Protein AF-A0A699IEZ9-F1 (afdb_monomer)

Foldseek 3Di:
DWDADPVVRDTDCPDDQPPAPQSPVQQAAPQWDDDSVDPDIDGDPQWDQPDVVCVVVSRNRNHTDGPDDDDPVDDWFFDWDWPGDDDDCPVPDDDPPDDPPDCDPDDIGTDGDTHD

Radius of gyration: 18.69 Å; Cα contacts (8 Å, |Δi|>4): 142; chains: 1; bounding box: 44×31×54 Å

pLDDT: mean 71.96, std 17.68, range [30.02, 96.56]

Organism: Tanacetum cinerariifolium (NCBI:txid118510)

Structure (mmCIF, N/CA/C/O backbone):
data_AF-A0A699IEZ9-F1
#
_entry.id   AF-A0A699IEZ9-F1
#
loop_
_atom_site.group_PDB
_atom_site.id
_atom_site.type_symbol
_atom_site.label_atom_id
_atom_site.label_alt_id
_atom_site.label_comp_id
_atom_site.label_asym_id
_atom_site.label_entity_id
_atom_site.label_seq_id
_atom_site.pdbx_PDB_ins_code
_atom_site.Cartn_x
_atom_site.Cartn_y
_atom_site.Cartn_z
_atom_site.occupancy
_atom_site.B_iso_or_equiv
_atom_site.auth_seq_id
_atom_site.auth_comp_id
_atom_site.auth_asym_id
_atom_site.auth_atom_id
_atom_site.pdbx_PDB_model_num
ATOM 1 N N . MET A 1 1 ? -12.261 -7.111 18.778 1.00 83.50 1 MET A N 1
ATOM 2 C CA . MET A 1 1 ? -11.940 -7.417 20.181 1.00 83.50 1 MET A CA 1
ATOM 3 C C . MET A 1 1 ? -12.868 -6.619 21.066 1.00 83.50 1 MET A C 1
ATOM 5 O O . MET A 1 1 ? -12.794 -5.394 21.094 1.00 83.50 1 MET A O 1
ATOM 9 N N . LEU A 1 2 ? -13.768 -7.333 21.727 1.00 90.75 2 LEU A N 1
ATOM 10 C CA . LEU A 1 2 ? -14.630 -6.766 22.750 1.00 90.75 2 LEU A CA 1
ATOM 11 C C . LEU A 1 2 ? -13.947 -6.976 24.100 1.00 90.75 2 LEU A C 1
ATOM 13 O O . LEU A 1 2 ? -13.348 -8.028 24.325 1.00 90.75 2 LEU A O 1
ATOM 17 N N . HIS A 1 3 ? -14.005 -5.969 24.960 1.00 93.50 3 HIS A N 1
ATOM 18 C CA . HIS A 1 3 ? -13.482 -6.030 26.316 1.00 93.50 3 HIS A CA 1
ATOM 19 C C . HIS A 1 3 ? -14.633 -5.806 27.291 1.00 93.50 3 HIS A C 1
ATOM 21 O O . HIS A 1 3 ? -15.388 -4.846 27.149 1.00 93.50 3 HIS A O 1
ATOM 27 N N . TRP A 1 4 ? -14.772 -6.695 28.267 1.00 94.50 4 TRP A N 1
ATOM 28 C CA . TRP A 1 4 ? -15.798 -6.595 29.298 1.00 94.50 4 TRP A CA 1
ATOM 29 C C . TRP A 1 4 ? -15.353 -5.635 30.398 1.00 94.50 4 TRP A C 1
ATOM 31 O O . TRP A 1 4 ? -14.235 -5.749 30.903 1.00 94.50 4 TRP A O 1
ATOM 41 N N . ILE A 1 5 ? -16.200 -4.676 30.766 1.00 95.75 5 ILE A N 1
ATOM 42 C CA . ILE A 1 5 ? -15.942 -3.776 31.891 1.00 95.75 5 ILE A CA 1
ATOM 43 C C . ILE A 1 5 ? -16.826 -4.179 33.063 1.00 95.75 5 ILE A C 1
ATOM 45 O O . ILE A 1 5 ? -18.023 -3.911 33.077 1.00 95.75 5 ILE A O 1
ATOM 49 N N . GLU A 1 6 ? -16.205 -4.737 34.100 1.00 96.06 6 GLU A N 1
ATOM 50 C CA . GLU A 1 6 ? -16.909 -5.234 35.287 1.00 96.06 6 GLU A CA 1
ATOM 51 C C . GLU A 1 6 ? -17.695 -4.136 36.025 1.00 96.06 6 GLU A C 1
ATOM 53 O O . GLU A 1 6 ? -18.791 -4.365 36.523 1.00 96.06 6 GLU A O 1
ATOM 58 N N . ARG A 1 7 ? -17.167 -2.907 36.064 1.00 96.44 7 ARG A N 1
ATOM 59 C CA . ARG A 1 7 ? -17.803 -1.780 36.769 1.00 96.44 7 ARG A CA 1
ATOM 60 C C . ARG A 1 7 ? -19.120 -1.337 36.127 1.00 96.44 7 ARG A C 1
ATOM 62 O O . ARG A 1 7 ? -20.016 -0.898 36.839 1.00 96.44 7 ARG A O 1
ATOM 69 N N . THR A 1 8 ? -19.20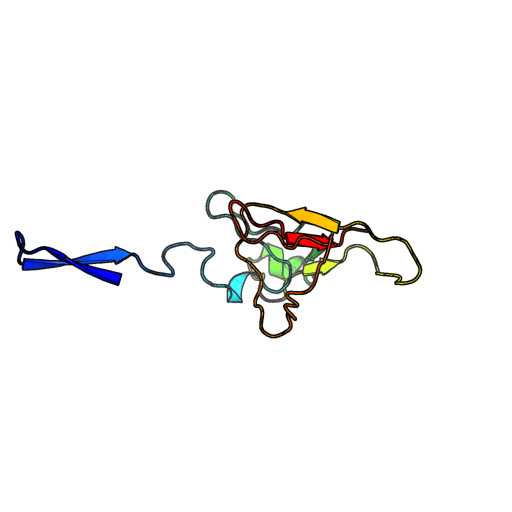3 -1.378 34.801 1.00 95.69 8 THR A N 1
ATOM 70 C CA . THR A 1 8 ? -20.369 -0.914 34.035 1.00 95.69 8 THR A CA 1
ATOM 71 C C . THR A 1 8 ? -21.190 -2.067 33.465 1.00 95.69 8 THR A C 1
ATOM 73 O O . THR A 1 8 ? -22.259 -1.821 32.920 1.00 95.69 8 THR A O 1
ATOM 76 N N . GLN A 1 9 ? -20.730 -3.313 33.655 1.00 95.62 9 GLN A N 1
ATOM 77 C CA . GLN A 1 9 ? -21.358 -4.540 33.157 1.00 95.62 9 GLN A CA 1
ATOM 78 C C . GLN A 1 9 ? -21.661 -4.448 31.653 1.00 95.62 9 GLN A C 1
ATOM 80 O O . GLN A 1 9 ? -22.739 -4.816 31.188 1.00 95.62 9 GLN A O 1
ATOM 85 N N . GLU A 1 10 ? -20.704 -3.917 30.886 1.00 96.56 10 GLU A N 1
ATOM 86 C CA . GLU A 1 10 ? -20.860 -3.684 29.452 1.00 96.56 10 GLU A CA 1
ATOM 87 C C . GLU A 1 10 ? -19.659 -4.201 28.650 1.00 96.56 10 GLU A C 1
ATOM 89 O O . GLU A 1 10 ? -18.511 -4.201 29.107 1.00 96.56 10 GLU A O 1
ATOM 94 N N . TRP A 1 11 ? -19.929 -4.627 27.416 1.00 94.25 11 TRP A N 1
ATOM 95 C CA . TRP A 1 11 ? -18.897 -4.934 26.432 1.00 94.25 11 TRP A CA 1
ATOM 96 C C . TRP A 1 11 ? -18.544 -3.667 25.662 1.00 94.25 11 TRP A C 1
ATOM 98 O O . TRP A 1 11 ? -19.376 -3.142 24.924 1.00 94.25 11 TRP A O 1
ATOM 108 N N . ILE A 1 12 ? -17.296 -3.213 25.766 1.00 92.38 12 ILE A N 1
ATOM 109 C CA . ILE A 1 12 ? -16.786 -2.130 24.924 1.00 92.38 12 ILE A CA 1
ATOM 110 C C . ILE A 1 12 ? -16.022 -2.684 23.726 1.00 92.38 12 ILE A C 1
ATOM 112 O O . ILE A 1 12 ? -15.312 -3.693 23.808 1.00 92.38 12 ILE A O 1
ATOM 116 N N . LEU A 1 13 ? -16.122 -1.988 22.599 1.00 86.62 13 LEU A N 1
ATOM 117 C CA . LEU A 1 13 ? -15.282 -2.249 21.440 1.00 86.62 13 LEU A CA 1
ATOM 118 C C . LEU A 1 13 ? -13.888 -1.671 21.685 1.00 86.62 13 LEU A C 1
ATOM 120 O O . LEU A 1 13 ? -13.634 -0.503 21.421 1.00 86.62 13 LEU A O 1
ATOM 124 N N . TYR A 1 14 ? -12.984 -2.499 22.205 1.00 82.62 14 TYR A N 1
ATOM 125 C CA . TYR A 1 14 ? -11.615 -2.075 22.496 1.00 82.62 14 TYR A CA 1
ATOM 126 C C . TYR A 1 14 ? -10.760 -1.962 21.228 1.00 82.62 14 TYR A C 1
ATOM 128 O O . TYR A 1 14 ? -9.964 -1.041 21.082 1.00 82.62 14 TYR A O 1
ATOM 136 N N . ALA A 1 15 ? -10.923 -2.899 20.294 1.00 76.69 15 ALA A N 1
ATOM 137 C CA . ALA A 1 15 ? -10.243 -2.845 19.006 1.00 76.69 15 ALA A CA 1
ATOM 138 C C . ALA A 1 15 ? -11.104 -3.499 17.933 1.00 76.69 15 ALA A C 1
ATOM 140 O O . ALA A 1 15 ? -11.638 -4.589 18.144 1.00 76.69 15 ALA A O 1
ATOM 141 N N . TYR A 1 16 ? -11.200 -2.886 16.762 1.00 72.62 16 TYR A N 1
ATOM 142 C CA . TYR A 1 16 ? -11.871 -3.469 15.608 1.00 72.62 16 TYR A CA 1
ATOM 143 C C . TYR A 1 16 ? -10.880 -3.531 14.439 1.00 72.62 16 TYR A C 1
ATOM 145 O O . TYR A 1 16 ? -10.365 -2.492 14.027 1.00 72.62 16 TYR A O 1
ATOM 153 N N . PRO A 1 17 ? -10.536 -4.729 13.935 1.00 61.12 17 PRO A N 1
ATOM 154 C CA . PRO A 1 17 ? -9.698 -4.844 12.751 1.00 61.12 17 PRO A CA 1
ATOM 155 C C . PRO A 1 17 ? -10.534 -4.390 11.549 1.00 61.12 17 PRO A C 1
ATOM 157 O O . PRO A 1 17 ? -11.358 -5.154 11.057 1.00 61.12 17 PRO A O 1
ATOM 160 N N . GLY A 1 18 ? -10.385 -3.129 11.138 1.00 61.94 18 GLY A N 1
ATOM 161 C CA . GLY A 1 18 ? -11.197 -2.551 10.061 1.00 61.94 18 GLY A CA 1
ATOM 162 C C . GLY A 1 18 ? -11.738 -1.140 10.287 1.00 61.94 18 GLY A C 1
ATOM 163 O O . GLY A 1 18 ? -12.588 -0.722 9.514 1.00 61.94 18 GLY A O 1
ATOM 164 N N . VAL A 1 19 ? -11.332 -0.418 11.343 1.00 62.78 19 VAL A N 1
ATOM 165 C CA . VAL A 1 19 ? -11.831 0.961 11.566 1.00 62.78 19 VAL A CA 1
ATOM 166 C C . VAL A 1 19 ? -11.247 1.936 10.549 1.00 62.78 19 VAL A C 1
ATOM 168 O O . VAL A 1 19 ? -11.888 2.927 10.209 1.00 62.78 19 VAL A O 1
ATOM 171 N N . ASP A 1 20 ? -10.029 1.680 10.075 1.00 66.56 20 ASP A N 1
ATOM 172 C CA . ASP A 1 20 ? -9.392 2.584 9.135 1.00 66.56 20 ASP A CA 1
ATOM 173 C C . ASP A 1 20 ? -9.812 2.306 7.685 1.00 66.56 20 ASP A C 1
ATOM 175 O O . ASP A 1 20 ? -9.995 1.166 7.255 1.00 66.56 20 ASP A O 1
ATOM 179 N N . SER A 1 21 ? -9.948 3.384 6.913 1.00 65.56 21 SER A N 1
ATOM 180 C CA . SER A 1 21 ? -10.258 3.354 5.479 1.00 65.56 21 SER A CA 1
ATOM 181 C C . SER A 1 21 ? -9.249 2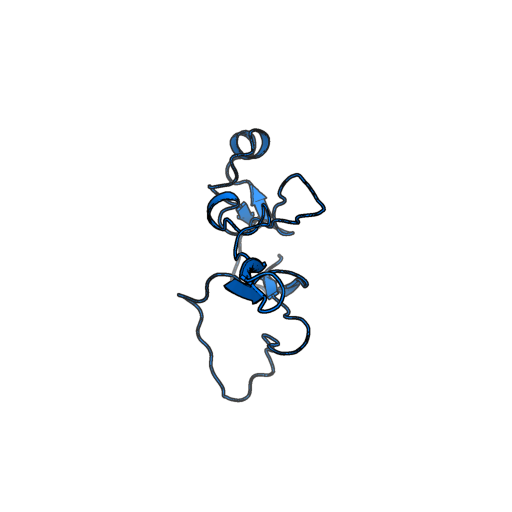.530 4.665 1.00 65.56 21 SER A C 1
ATOM 183 O O . SER A 1 21 ? -9.566 2.075 3.570 1.00 65.56 21 SER A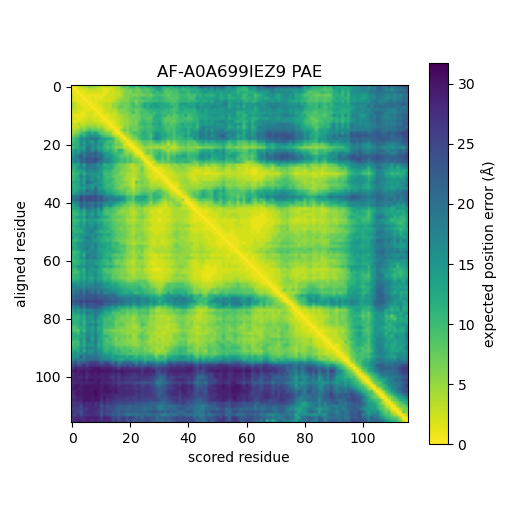 O 1
ATOM 185 N N . CYS A 1 22 ? -8.056 2.287 5.217 1.00 72.38 22 CYS A N 1
ATOM 186 C CA . CYS A 1 22 ? -6.979 1.516 4.605 1.00 72.38 22 CYS A CA 1
ATOM 187 C C . CYS A 1 22 ? -7.031 0.005 4.879 1.00 72.38 22 CYS A C 1
ATOM 189 O O . CYS A 1 22 ? -6.263 -0.749 4.278 1.00 72.38 22 CYS A O 1
ATOM 191 N N . SER A 1 23 ? -7.895 -0.457 5.784 1.00 65.31 23 SER A N 1
ATOM 192 C CA . SER A 1 23 ? -7.956 -1.860 6.208 1.00 65.31 23 SER A CA 1
ATOM 193 C C . SER A 1 23 ? -8.561 -2.769 5.143 1.00 65.31 23 SER A C 1
ATOM 195 O O . SER A 1 23 ? -8.293 -3.974 5.133 1.00 65.31 23 SER A O 1
ATOM 197 N N . SER A 1 24 ? -9.347 -2.195 4.235 1.00 64.38 24 SER A N 1
ATOM 198 C CA . SER A 1 24 ? -9.952 -2.891 3.108 1.00 64.38 24 SER A CA 1
ATOM 199 C C . SER A 1 24 ? -8.926 -3.047 1.984 1.00 64.38 24 SER A C 1
ATOM 201 O O . SER A 1 24 ? -8.829 -2.221 1.079 1.00 64.38 24 SER A O 1
ATOM 203 N N . PHE A 1 25 ? -8.145 -4.128 2.049 1.00 53.94 25 PHE A N 1
ATOM 204 C CA . PHE A 1 25 ? -7.121 -4.483 1.055 1.00 53.94 25 PHE A CA 1
ATOM 205 C C . PHE A 1 25 ? -7.629 -4.512 -0.396 1.00 53.94 25 PHE A C 1
ATOM 207 O O . PHE A 1 25 ? -6.846 -4.312 -1.320 1.00 53.94 25 PHE A O 1
ATOM 214 N N . GLU A 1 26 ? -8.924 -4.753 -0.595 1.00 59.66 26 GLU A N 1
ATOM 215 C CA . GLU A 1 26 ? -9.549 -4.876 -1.915 1.00 59.66 26 GLU A CA 1
ATOM 216 C C . GLU A 1 26 ? -9.712 -3.533 -2.642 1.00 59.66 26 GLU A C 1
ATOM 218 O O . GLU A 1 26 ? -9.914 -3.520 -3.851 1.00 59.66 26 GLU A O 1
ATOM 223 N N . ILE A 1 27 ? -9.577 -2.401 -1.940 1.00 66.38 27 ILE A N 1
ATOM 224 C CA . ILE A 1 27 ? -9.845 -1.079 -2.525 1.00 66.38 27 ILE A CA 1
ATOM 225 C C . ILE A 1 27 ? -8.684 -0.594 -3.403 1.00 66.38 27 ILE A C 1
ATOM 227 O O . ILE A 1 27 ? -8.921 0.054 -4.416 1.00 66.38 27 ILE A O 1
ATOM 231 N N . TYR A 1 28 ? -7.433 -0.897 -3.042 1.00 75.44 28 TYR A N 1
ATOM 232 C CA . TYR A 1 28 ? -6.255 -0.223 -3.620 1.00 75.44 28 TYR A CA 1
ATOM 233 C C . TYR A 1 28 ? -5.455 -1.059 -4.628 1.00 75.44 28 TYR A C 1
ATOM 235 O O . TYR A 1 28 ? -4.510 -0.548 -5.235 1.00 75.44 28 TYR A O 1
ATOM 243 N N . GLY A 1 29 ? -5.822 -2.331 -4.806 1.00 79.44 29 GLY A N 1
ATOM 244 C CA . GLY A 1 29 ? -5.195 -3.234 -5.768 1.00 79.44 29 GLY A CA 1
ATOM 245 C C . GLY A 1 29 ? -3.692 -3.467 -5.543 1.00 79.44 29 GLY A C 1
ATOM 246 O O . GLY A 1 29 ? -3.084 -3.058 -4.552 1.00 79.44 29 GLY A O 1
ATOM 247 N N . ALA A 1 30 ? -3.054 -4.172 -6.480 1.00 84.06 30 ALA A N 1
ATOM 248 C CA . ALA A 1 30 ? -1.621 -4.455 -6.399 1.00 84.06 30 ALA A CA 1
ATOM 249 C C . ALA A 1 30 ? -0.787 -3.168 -6.511 1.00 84.06 30 ALA A C 1
ATOM 251 O O . ALA A 1 30 ? -1.014 -2.356 -7.402 1.00 84.06 30 ALA A O 1
ATOM 252 N N . TYR A 1 31 ? 0.221 -3.018 -5.652 1.00 84.56 31 TYR A N 1
ATOM 253 C CA . TYR A 1 31 ? 1.148 -1.877 -5.625 1.00 84.56 31 TYR A CA 1
ATOM 254 C C . TYR A 1 31 ? 0.520 -0.490 -5.362 1.00 84.56 31 TYR A C 1
ATOM 256 O O . TYR A 1 31 ? 1.222 0.523 -5.442 1.00 84.56 31 TYR A O 1
ATOM 264 N N . GLY A 1 32 ? -0.767 -0.438 -5.014 1.00 82.44 32 GLY A N 1
ATOM 265 C CA . GLY A 1 32 ? -1.397 0.734 -4.418 1.00 82.44 32 GLY A CA 1
ATOM 266 C C . GLY A 1 32 ? -1.089 0.814 -2.925 1.00 82.44 32 GLY A C 1
ATOM 267 O O . GLY A 1 32 ? -0.929 -0.205 -2.252 1.00 82.44 32 GLY A O 1
ATOM 268 N N . SER A 1 33 ? -0.981 2.033 -2.402 1.00 78.44 33 SER A N 1
ATOM 269 C CA . SER A 1 33 ? -0.765 2.292 -0.983 1.00 78.44 33 SER A CA 1
ATOM 270 C C . SER A 1 33 ? -1.854 3.210 -0.446 1.00 78.44 33 SER A C 1
ATOM 272 O O . SER A 1 33 ? -2.315 4.133 -1.119 1.00 78.44 33 SER A O 1
ATOM 274 N N . CYS A 1 34 ? -2.228 2.970 0.806 1.00 76.75 34 CYS A N 1
ATOM 275 C CA . CYS A 1 34 ? -3.191 3.782 1.524 1.00 76.75 34 CYS A CA 1
ATOM 276 C C . CYS A 1 34 ? -2.539 4.417 2.747 1.00 76.75 34 CYS A C 1
ATOM 278 O O . CYS A 1 34 ? -1.734 3.793 3.439 1.00 76.75 34 CYS A O 1
ATOM 280 N N . ASN A 1 35 ? -2.886 5.673 3.003 1.00 74.94 35 ASN A N 1
ATOM 281 C CA . ASN A 1 35 ? -2.486 6.388 4.198 1.00 74.94 35 ASN A CA 1
ATOM 282 C C . ASN A 1 35 ? -3.718 7.090 4.768 1.00 74.94 35 ASN A C 1
ATOM 284 O O . ASN A 1 35 ? -4.304 7.942 4.112 1.00 74.94 35 ASN A O 1
ATOM 288 N N . ILE A 1 36 ? -4.075 6.749 6.005 1.00 72.19 36 ILE A N 1
ATOM 289 C CA . ILE A 1 36 ? -5.273 7.260 6.689 1.00 72.19 36 ILE A CA 1
ATOM 290 C C . ILE A 1 36 ? -5.267 8.787 6.868 1.00 72.19 36 ILE A C 1
ATOM 292 O O . ILE A 1 36 ? -6.313 9.393 7.062 1.00 72.19 36 ILE A O 1
ATOM 296 N N . ILE A 1 37 ? -4.083 9.410 6.828 1.00 68.88 37 ILE A N 1
ATOM 297 C CA . ILE A 1 37 ? -3.884 10.861 6.941 1.00 68.88 37 ILE A CA 1
ATOM 298 C C . ILE A 1 37 ? -3.888 11.508 5.551 1.00 68.88 37 ILE A C 1
ATOM 300 O O . ILE A 1 37 ? -4.349 12.635 5.387 1.00 68.88 37 ILE A O 1
ATOM 304 N N . LYS A 1 38 ? -3.361 10.810 4.538 1.00 63.03 38 LYS A N 1
ATOM 305 C CA . LYS A 1 38 ? -3.263 11.308 3.163 1.00 63.03 38 LYS A CA 1
ATOM 306 C C . LYS A 1 38 ? -4.338 10.661 2.297 1.00 63.03 38 LYS A C 1
ATOM 308 O O . LYS A 1 38 ? -4.119 9.614 1.697 1.00 63.03 38 LYS A O 1
ATOM 313 N N . HIS A 1 39 ? -5.475 11.336 2.204 1.00 60.12 39 HIS A N 1
ATOM 314 C CA . HIS A 1 39 ? -6.448 11.110 1.141 1.00 60.12 39 HIS A CA 1
ATOM 315 C C . HIS A 1 39 ? -6.125 12.056 -0.025 1.00 60.12 39 HIS A C 1
ATOM 317 O O . HIS A 1 39 ? -5.933 13.249 0.233 1.00 60.12 39 HIS A O 1
ATOM 323 N N . PRO A 1 40 ? -6.030 11.579 -1.285 1.00 63.09 40 PRO A N 1
ATOM 324 C CA . PRO A 1 40 ? -6.477 10.286 -1.838 1.00 63.09 40 PRO A CA 1
ATOM 325 C C . PRO A 1 40 ? -5.401 9.169 -1.867 1.00 63.09 40 PRO A C 1
ATOM 327 O O . PRO A 1 40 ? -4.225 9.445 -1.615 1.00 63.09 40 PRO A O 1
ATOM 330 N N . PRO A 1 41 ? -5.777 7.905 -2.173 1.00 69.44 41 PRO A N 1
ATOM 331 C CA . PRO A 1 41 ? -4.825 6.811 -2.393 1.00 69.44 41 PRO A CA 1
ATOM 332 C C . PRO A 1 41 ? -3.733 7.143 -3.407 1.00 69.44 41 PRO A C 1
ATOM 334 O O . PRO A 1 41 ? -3.956 7.871 -4.375 1.00 69.44 41 PRO A O 1
ATOM 337 N N . TYR A 1 42 ? -2.552 6.560 -3.203 1.00 77.00 42 TYR A N 1
ATOM 338 C CA . TYR A 1 42 ? -1.386 6.826 -4.038 1.00 77.00 42 TYR A CA 1
ATOM 339 C C . TYR A 1 42 ? -0.704 5.536 -4.487 1.00 77.00 42 TYR A C 1
ATOM 341 O O . TYR A 1 42 ? -0.610 4.552 -3.750 1.00 77.00 42 TYR A O 1
ATOM 349 N N . SER A 1 43 ? -0.196 5.552 -5.717 1.00 83.56 43 SER A N 1
ATOM 350 C CA . SER A 1 43 ? 0.692 4.508 -6.219 1.00 83.56 43 SER A CA 1
ATOM 351 C C . SER A 1 43 ? 1.994 4.518 -5.427 1.00 83.56 43 SER A C 1
ATOM 353 O O . SER A 1 43 ? 2.531 5.587 -5.119 1.00 83.56 43 SER A O 1
ATOM 355 N N . MET A 1 44 ? 2.542 3.339 -5.129 1.00 83.88 44 MET A N 1
ATOM 356 C CA . MET A 1 44 ? 3.913 3.282 -4.629 1.00 83.88 44 MET A CA 1
ATOM 357 C C . MET A 1 44 ? 4.867 3.913 -5.645 1.00 83.88 44 MET A C 1
ATOM 359 O O . MET A 1 44 ? 4.633 3.900 -6.855 1.00 83.88 44 MET A O 1
ATOM 363 N N . GLU A 1 45 ? 5.958 4.484 -5.152 1.00 83.25 45 GLU A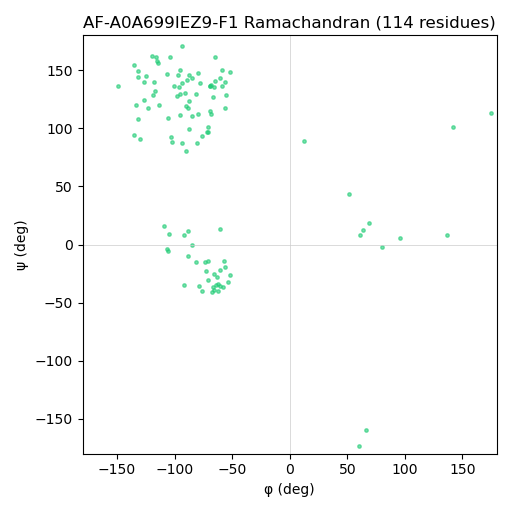 N 1
ATOM 364 C CA . GLU A 1 45 ? 6.938 5.113 -6.024 1.00 83.25 45 GLU A CA 1
ATOM 365 C C . GLU A 1 45 ? 7.452 4.128 -7.082 1.00 83.25 45 GLU A C 1
ATOM 367 O O . GLU A 1 45 ? 7.656 2.951 -6.796 1.00 83.25 45 GLU A O 1
ATOM 372 N N . GLY A 1 46 ? 7.637 4.611 -8.315 1.00 84.44 46 GLY A N 1
ATOM 373 C CA . GLY A 1 46 ? 8.002 3.786 -9.474 1.00 84.44 46 GLY A CA 1
ATOM 374 C C . GLY A 1 46 ? 6.843 3.040 -10.128 1.00 84.44 46 GLY A C 1
ATOM 375 O O . GLY A 1 46 ? 7.050 2.408 -11.165 1.00 84.44 46 GLY A O 1
ATOM 376 N N . PHE A 1 47 ? 5.636 3.159 -9.576 1.00 88.00 47 PHE A N 1
ATOM 377 C CA . PHE A 1 47 ? 4.412 2.608 -10.137 1.00 88.00 47 PHE A CA 1
ATOM 378 C C . PHE A 1 47 ? 3.451 3.723 -10.553 1.00 88.00 47 PHE A C 1
ATOM 380 O O . PHE A 1 47 ? 3.520 4.853 -10.066 1.00 88.00 47 PHE A O 1
ATOM 387 N N . GLU A 1 48 ? 2.572 3.399 -11.487 1.00 90.44 48 GLU A N 1
ATOM 388 C CA . GLU A 1 48 ? 1.497 4.251 -11.991 1.00 90.44 48 GLU A CA 1
ATOM 389 C C . GLU A 1 48 ? 0.200 3.449 -12.092 1.00 90.44 48 GLU A C 1
ATOM 391 O O . GLU A 1 48 ? 0.246 2.224 -12.225 1.00 90.44 48 GLU A O 1
ATOM 396 N N . SER A 1 49 ? -0.954 4.114 -12.015 1.00 90.19 49 SER A N 1
ATOM 397 C CA . SER A 1 49 ? -2.241 3.436 -12.202 1.00 90.19 49 SER A CA 1
ATOM 398 C C . SER A 1 49 ? -2.302 2.774 -13.578 1.00 90.19 49 SER A C 1
ATOM 400 O O . SER A 1 49 ? -1.936 3.388 -14.580 1.00 90.19 49 SER A O 1
ATOM 402 N N . LYS A 1 50 ? -2.803 1.534 -13.632 1.00 91.12 50 LYS A N 1
ATOM 403 C CA . LYS A 1 50 ? -3.089 0.864 -14.911 1.00 91.12 50 LYS A CA 1
ATOM 404 C C . LYS A 1 50 ? -4.184 1.584 -15.694 1.00 91.12 50 LYS A C 1
ATOM 406 O O . LYS A 1 50 ? -4.117 1.650 -16.917 1.00 91.12 50 LYS A O 1
ATOM 411 N N . PHE A 1 51 ? -5.162 2.137 -14.977 1.00 90.81 51 PHE A N 1
ATOM 412 C CA . PHE A 1 51 ? -6.303 2.856 -15.531 1.00 90.81 51 PHE A CA 1
ATOM 413 C C . PHE A 1 51 ? -6.437 4.206 -14.814 1.00 90.81 51 PHE A C 1
ATOM 415 O O . PHE A 1 51 ? -7.079 4.302 -13.767 1.00 90.81 51 PHE A O 1
ATOM 422 N N . PRO A 1 52 ? -5.796 5.271 -15.329 1.00 88.50 52 PRO A N 1
ATOM 423 C CA . PRO A 1 52 ? -5.825 6.588 -14.691 1.00 88.50 52 PRO A CA 1
ATOM 424 C C . PRO A 1 52 ? -7.241 7.153 -14.507 1.00 88.50 52 PRO A C 1
ATOM 426 O O . PRO A 1 52 ? -7.529 7.733 -13.470 1.00 88.50 52 PRO A O 1
ATOM 429 N N . GLN A 1 53 ? -8.138 6.917 -15.468 1.00 89.69 53 GLN A N 1
ATOM 430 C CA . GLN A 1 53 ? -9.525 7.407 -15.430 1.00 89.69 53 GLN A CA 1
ATOM 431 C C . GLN A 1 53 ? -10.349 6.767 -14.296 1.00 89.69 53 GLN A C 1
ATOM 433 O O . GLN A 1 53 ? -11.125 7.443 -13.622 1.00 89.69 53 GLN A O 1
ATOM 438 N N . GLU A 1 54 ? -10.156 5.468 -14.053 1.00 87.38 54 GLU A N 1
ATOM 439 C CA . GLU A 1 54 ? -10.776 4.753 -12.928 1.00 87.38 54 GLU A CA 1
ATOM 440 C C . GLU A 1 54 ? -10.208 5.257 -11.597 1.00 87.38 54 GLU A C 1
ATOM 442 O O . GLU A 1 54 ? -10.953 5.547 -10.661 1.00 87.38 54 GLU A O 1
ATOM 447 N N . TRP A 1 55 ? -8.893 5.485 -11.559 1.00 82.00 55 TRP A N 1
ATOM 448 C CA . TRP A 1 55 ? -8.196 6.011 -10.388 1.00 82.00 55 TRP A CA 1
ATOM 449 C C . TRP A 1 55 ? -8.678 7.413 -9.993 1.00 82.00 55 TRP A C 1
ATOM 451 O O . TRP A 1 55 ? -8.862 7.694 -8.810 1.00 82.00 55 TRP A O 1
ATOM 461 N N . GLU A 1 56 ? -8.929 8.283 -10.976 1.00 81.94 56 GLU A N 1
ATOM 462 C CA . GLU A 1 56 ? -9.539 9.608 -10.779 1.00 81.94 56 GLU A CA 1
ATOM 463 C C . GLU A 1 56 ? -10.970 9.518 -10.230 1.00 81.94 56 GLU A C 1
ATOM 465 O O . GLU A 1 56 ? -11.411 10.403 -9.497 1.00 81.94 56 GLU A O 1
ATOM 470 N N . SER A 1 57 ? -11.670 8.421 -10.522 1.00 83.94 57 SER A N 1
ATOM 471 C CA . SER A 1 57 ? -13.014 8.119 -10.016 1.00 83.94 57 SER A CA 1
ATOM 472 C C . SER A 1 57 ? -13.004 7.379 -8.669 1.00 83.94 57 SER A C 1
ATOM 474 O O . SER A 1 57 ? -14.044 6.890 -8.234 1.00 83.94 57 SER A O 1
ATOM 476 N N . PHE A 1 58 ? -11.846 7.309 -7.998 1.00 77.81 58 PHE A N 1
ATOM 477 C CA . PHE A 1 58 ? -11.601 6.557 -6.758 1.00 77.81 58 PHE A CA 1
ATOM 478 C C . PHE A 1 58 ? -11.742 5.030 -6.877 1.00 77.81 58 PHE A C 1
ATOM 480 O O . PHE A 1 58 ? -11.720 4.337 -5.857 1.00 77.81 58 PHE A O 1
ATOM 487 N N . ASP A 1 59 ? -11.821 4.488 -8.094 1.00 83.75 59 ASP A N 1
ATOM 488 C CA . ASP A 1 59 ? -11.702 3.053 -8.327 1.00 83.75 59 ASP A CA 1
ATOM 489 C C . ASP A 1 59 ? -10.223 2.690 -8.500 1.00 83.75 59 ASP A C 1
ATOM 491 O O . ASP A 1 59 ? -9.595 2.904 -9.537 1.00 83.75 59 ASP A O 1
ATOM 495 N N . CYS A 1 60 ? -9.634 2.181 -7.422 1.00 81.19 60 CYS A N 1
ATOM 496 C CA . CYS A 1 60 ? -8.231 1.777 -7.369 1.00 81.19 60 CYS A CA 1
ATOM 497 C C . CYS A 1 60 ? -8.060 0.248 -7.404 1.00 81.19 60 CYS A C 1
ATOM 499 O O . CYS A 1 60 ? -6.947 -0.252 -7.222 1.00 81.19 60 CYS A O 1
ATOM 501 N N . SER A 1 61 ? -9.135 -0.505 -7.658 1.00 84.44 61 SER A N 1
ATOM 502 C CA . SER A 1 61 ? -9.168 -1.970 -7.540 1.00 84.44 61 SER A CA 1
ATOM 503 C C . SER A 1 61 ? -8.196 -2.675 -8.497 1.00 84.44 61 SER A C 1
ATOM 505 O O . SER A 1 61 ? -7.560 -3.674 -8.145 1.00 84.44 61 SER A O 1
ATOM 507 N N . ASN A 1 62 ? -7.988 -2.104 -9.687 1.00 87.56 62 ASN A N 1
ATOM 508 C CA . ASN A 1 62 ? -7.065 -2.619 -10.702 1.00 87.56 62 ASN A CA 1
ATOM 509 C C . ASN A 1 62 ? -5.574 -2.449 -10.343 1.00 87.56 62 ASN A C 1
ATOM 511 O O . ASN A 1 62 ? -4.696 -3.099 -10.940 1.00 87.56 62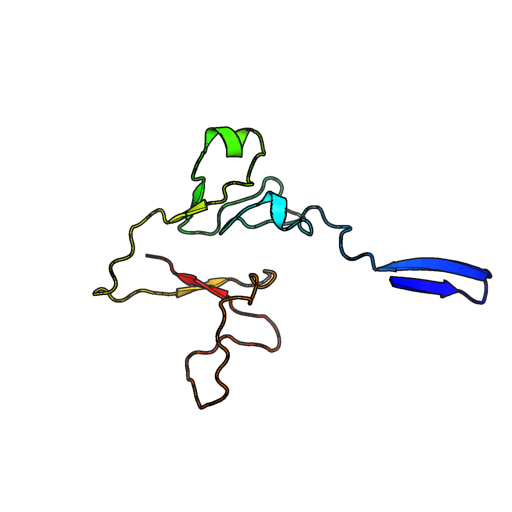 ASN A O 1
ATOM 515 N N . GLY A 1 63 ? -5.281 -1.626 -9.334 1.00 87.12 63 GLY A N 1
ATOM 516 C CA . GLY A 1 63 ? -3.942 -1.367 -8.826 1.00 87.12 63 GLY A CA 1
ATOM 517 C C . GLY A 1 63 ? -3.035 -0.638 -9.818 1.00 87.12 63 GLY A C 1
ATOM 518 O O . GLY A 1 63 ? -3.464 0.007 -10.776 1.00 87.12 63 GLY A O 1
ATOM 519 N N . CYS A 1 64 ? -1.734 -0.756 -9.579 1.00 87.44 64 CYS A N 1
ATOM 520 C CA . CYS A 1 64 ? -0.698 -0.048 -10.313 1.00 87.44 64 CYS A CA 1
ATOM 521 C C . CYS A 1 64 ? 0.204 -1.009 -11.106 1.00 87.44 64 CYS A C 1
ATOM 523 O O . CYS A 1 64 ? 0.326 -2.198 -10.800 1.00 87.44 64 CYS A O 1
ATOM 525 N N . GLN A 1 65 ? 0.856 -0.484 -12.137 1.00 90.25 65 GLN A N 1
ATOM 526 C CA . GLN A 1 65 ? 1.908 -1.140 -12.911 1.00 90.25 65 GLN A CA 1
ATOM 527 C C . GLN A 1 65 ? 3.229 -0.392 -12.752 1.00 90.25 65 GLN A C 1
ATOM 529 O O . GLN A 1 65 ? 3.248 0.768 -12.349 1.00 90.25 65 GLN A O 1
ATOM 534 N N . ARG A 1 66 ? 4.351 -1.042 -13.065 1.00 87.69 66 ARG A N 1
ATOM 535 C CA . ARG A 1 66 ? 5.654 -0.369 -13.059 1.00 87.69 66 ARG A CA 1
ATOM 536 C C . ARG A 1 66 ? 5.725 0.655 -14.188 1.00 87.69 66 ARG A C 1
ATOM 538 O O . ARG A 1 66 ? 5.405 0.324 -15.323 1.00 87.69 66 ARG A O 1
ATOM 545 N N . LYS A 1 67 ? 6.267 1.837 -13.891 1.00 88.56 67 LYS A N 1
ATOM 546 C CA . LYS A 1 67 ? 6.583 2.869 -14.897 1.00 88.56 67 LYS A CA 1
ATOM 547 C C . LYS A 1 67 ? 7.683 2.432 -15.869 1.00 88.56 67 LYS A C 1
ATOM 549 O O . LYS A 1 67 ? 7.786 2.954 -16.972 1.00 88.56 67 LYS A O 1
ATOM 554 N N . LYS A 1 68 ? 8.549 1.508 -15.440 1.00 84.06 68 LYS A N 1
ATOM 555 C CA . LYS A 1 68 ? 9.664 0.974 -16.228 1.00 84.06 68 LYS A CA 1
ATOM 556 C C . LYS A 1 68 ? 9.617 -0.546 -16.267 1.00 84.06 68 LYS A C 1
ATOM 558 O O . LYS A 1 68 ? 9.325 -1.201 -15.261 1.00 84.06 68 LYS A O 1
ATOM 563 N N . ARG A 1 69 ? 9.911 -1.099 -17.442 1.00 83.56 69 ARG A N 1
ATOM 564 C CA . ARG A 1 69 ? 10.021 -2.542 -17.644 1.00 83.56 69 ARG A CA 1
ATOM 565 C C . ARG A 1 69 ? 11.260 -3.069 -16.919 1.00 83.56 69 ARG A C 1
ATOM 567 O O . ARG A 1 69 ? 12.324 -2.473 -17.016 1.00 83.56 69 ARG A O 1
ATOM 574 N N . LEU A 1 70 ? 11.094 -4.201 -16.238 1.00 77.88 70 LEU A N 1
ATOM 575 C CA . LEU A 1 70 ? 12.200 -4.968 -15.675 1.00 77.88 70 LEU A CA 1
ATOM 576 C C . LEU A 1 70 ? 12.901 -5.795 -16.764 1.00 77.88 70 LEU A C 1
ATOM 578 O O . LEU A 1 70 ? 12.252 -6.423 -17.600 1.00 77.88 70 LEU A O 1
ATOM 582 N N . ASP A 1 71 ? 14.216 -5.820 -16.675 1.00 79.25 71 ASP A N 1
ATOM 583 C CA . ASP A 1 71 ? 15.227 -6.472 -17.494 1.00 79.25 71 ASP A CA 1
ATOM 584 C C . ASP A 1 71 ? 16.237 -7.141 -16.555 1.00 79.25 71 ASP A C 1
ATOM 586 O O . ASP A 1 71 ? 17.174 -6.517 -16.049 1.00 79.25 71 ASP A O 1
ATOM 590 N N . CYS A 1 72 ? 15.993 -8.422 -16.285 1.00 74.31 72 CYS A N 1
ATOM 591 C CA . CYS A 1 72 ? 16.696 -9.223 -15.287 1.00 74.31 72 CYS A CA 1
ATOM 592 C C . CYS A 1 72 ? 18.221 -9.292 -15.468 1.00 74.31 72 CYS A C 1
ATOM 594 O O . CYS A 1 72 ? 18.896 -9.753 -14.550 1.00 74.31 72 CYS A O 1
ATOM 596 N N . GLU A 1 73 ? 18.747 -8.884 -16.624 1.00 78.25 73 GLU A N 1
ATOM 597 C CA . GLU A 1 73 ? 20.183 -8.850 -16.905 1.00 78.25 73 GLU A CA 1
ATOM 598 C C . GLU A 1 73 ? 20.876 -7.604 -16.328 1.00 78.25 73 GLU A C 1
ATOM 600 O O . GLU A 1 73 ? 22.098 -7.585 -16.189 1.00 78.25 73 GLU A O 1
ATOM 605 N N . SER A 1 74 ? 20.108 -6.580 -15.943 1.00 70.38 74 SER A N 1
ATOM 606 C CA . SER A 1 74 ? 20.623 -5.339 -15.361 1.00 70.38 74 SER A CA 1
ATOM 607 C C . SER A 1 74 ? 20.609 -5.349 -13.827 1.00 70.38 74 SER A C 1
ATOM 609 O O . SER A 1 74 ? 19.781 -6.001 -13.183 1.00 70.38 74 SER A O 1
ATOM 611 N N . GLU A 1 75 ? 21.547 -4.620 -13.210 1.00 61.84 75 GLU A N 1
ATOM 612 C CA . GLU A 1 75 ? 21.560 -4.448 -11.756 1.00 61.84 75 GLU A CA 1
ATOM 613 C C . GLU A 1 75 ? 20.359 -3.603 -11.307 1.00 61.84 75 GLU A C 1
ATOM 615 O O . GLU A 1 75 ? 20.290 -2.399 -11.558 1.00 61.84 75 GLU A O 1
ATOM 620 N N . TYR A 1 76 ? 19.422 -4.233 -10.593 1.00 64.81 76 TYR A N 1
ATOM 621 C CA . TYR A 1 76 ? 18.285 -3.545 -9.987 1.00 64.81 76 TYR A CA 1
ATOM 622 C C . TYR A 1 76 ? 18.509 -3.183 -8.529 1.00 64.81 76 TYR A C 1
ATOM 624 O O . TYR A 1 76 ? 18.918 -4.004 -7.704 1.00 64.81 76 TYR A O 1
ATOM 632 N N . GLY A 1 77 ? 18.128 -1.950 -8.200 1.00 68.38 77 GLY A N 1
ATOM 633 C CA . GLY A 1 77 ? 18.029 -1.468 -6.831 1.00 68.38 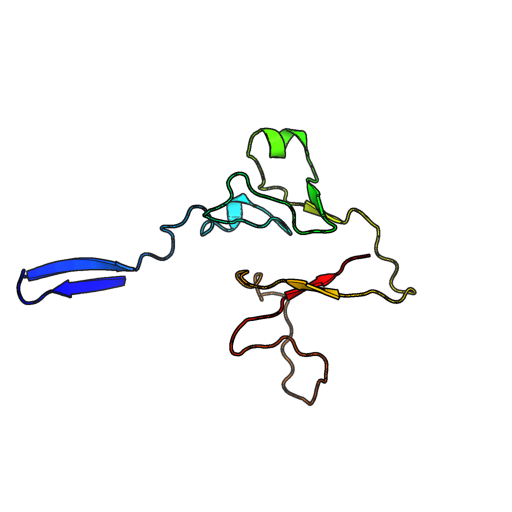77 GLY A CA 1
ATOM 634 C C . GLY A 1 77 ? 16.661 -1.759 -6.212 1.00 68.38 77 GLY A C 1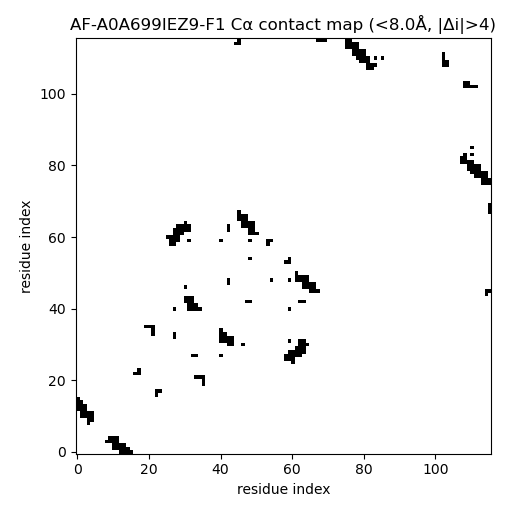
ATOM 635 O O . GLY A 1 77 ? 15.618 -1.683 -6.860 1.00 68.38 77 GLY A O 1
ATOM 636 N N . PHE A 1 78 ? 16.648 -2.022 -4.910 1.00 74.12 78 PHE A N 1
ATOM 637 C CA . PHE A 1 78 ? 15.425 -2.007 -4.111 1.00 74.12 78 PHE A CA 1
ATOM 638 C C . PHE A 1 78 ? 15.361 -0.694 -3.345 1.00 74.12 78 PHE A C 1
ATOM 640 O O . PHE A 1 78 ? 16.365 -0.266 -2.775 1.00 74.12 78 PHE A O 1
ATOM 647 N N . ARG A 1 79 ? 14.187 -0.063 -3.301 1.00 72.50 79 ARG A N 1
ATOM 648 C CA . ARG A 1 79 ? 13.937 1.035 -2.373 1.00 72.50 79 ARG A CA 1
ATOM 649 C C . ARG A 1 79 ? 13.273 0.505 -1.121 1.00 72.50 79 ARG A C 1
ATOM 651 O O . ARG A 1 79 ? 12.262 -0.183 -1.193 1.00 72.50 79 ARG A O 1
ATOM 658 N N . GLU A 1 80 ? 13.835 0.874 0.013 1.00 74.81 80 GLU A N 1
ATOM 659 C CA . GLU A 1 80 ? 13.226 0.651 1.311 1.00 74.81 80 GLU A CA 1
ATOM 660 C C . GLU A 1 80 ? 11.954 1.491 1.467 1.00 74.81 80 GLU A C 1
ATOM 662 O O . GLU A 1 80 ? 11.967 2.709 1.291 1.00 74.81 80 GLU A O 1
ATOM 667 N N . VAL A 1 81 ? 10.857 0.825 1.812 1.00 75.38 81 VAL A N 1
ATOM 668 C CA . VAL A 1 81 ? 9.595 1.446 2.207 1.00 75.38 81 VAL A CA 1
ATOM 669 C C . VAL A 1 81 ? 9.296 1.048 3.647 1.00 75.38 81 VAL A C 1
ATOM 671 O O . VAL A 1 81 ? 9.388 -0.128 4.004 1.00 75.38 81 VAL A O 1
ATOM 674 N N . SER A 1 82 ? 8.948 2.036 4.469 1.00 79.38 82 SER A N 1
ATOM 675 C CA . SER A 1 82 ? 8.654 1.895 5.895 1.00 79.38 82 SER A CA 1
ATOM 676 C C . SER A 1 82 ? 7.223 2.338 6.209 1.00 79.38 82 SER A C 1
ATOM 678 O O . SER A 1 82 ? 6.569 3.008 5.408 1.00 79.38 82 SER A O 1
ATOM 680 N N . GLY A 1 83 ? 6.708 1.932 7.374 1.00 75.19 83 GLY A N 1
ATOM 681 C CA . GLY A 1 83 ? 5.361 2.316 7.818 1.00 75.19 83 GLY A CA 1
ATOM 682 C C . GLY A 1 83 ? 4.221 1.703 6.997 1.00 75.19 83 GLY A C 1
ATOM 683 O O . GLY A 1 83 ? 3.104 2.207 7.041 1.00 75.19 83 GLY A O 1
ATOM 684 N N . VAL A 1 84 ? 4.492 0.627 6.252 1.00 76.12 84 VAL A N 1
ATOM 685 C CA . VAL A 1 84 ? 3.501 -0.089 5.440 1.00 76.12 84 VAL A CA 1
ATOM 686 C C . VAL A 1 84 ? 3.134 -1.426 6.069 1.00 76.12 84 VAL A C 1
ATOM 688 O O . VAL A 1 84 ? 3.968 -2.109 6.668 1.00 76.12 84 VAL A O 1
ATOM 691 N N . LYS A 1 85 ? 1.874 -1.830 5.898 1.00 73.88 85 LYS A N 1
ATOM 692 C CA . LYS A 1 85 ? 1.459 -3.204 6.174 1.00 73.88 85 LYS A CA 1
ATOM 693 C C . LYS A 1 85 ? 2.080 -4.119 5.121 1.00 73.88 85 LYS A C 1
ATOM 695 O O . LYS A 1 85 ? 2.089 -3.787 3.937 1.00 73.88 85 LYS A O 1
ATOM 700 N N . LEU A 1 86 ? 2.607 -5.263 5.553 1.00 75.69 86 LEU A N 1
ATOM 701 C CA . LEU A 1 86 ? 3.211 -6.218 4.628 1.00 75.69 86 LEU A CA 1
ATOM 702 C C . LEU A 1 86 ? 2.195 -6.710 3.591 1.00 75.69 86 LEU A C 1
ATOM 704 O O . LEU A 1 86 ? 1.032 -6.936 3.948 1.00 75.69 86 LEU A O 1
ATOM 708 N N . PRO A 1 87 ? 2.636 -6.927 2.338 1.00 74.38 87 PRO A N 1
ATOM 709 C CA . PRO A 1 87 ? 1.796 -7.549 1.334 1.00 74.38 87 PRO A CA 1
ATOM 710 C C . PRO A 1 87 ? 1.473 -8.990 1.726 1.00 74.38 87 PRO A C 1
ATOM 712 O O . PRO A 1 87 ? 2.156 -9.616 2.542 1.00 74.38 87 PRO A O 1
ATOM 715 N N . GLU A 1 88 ? 0.431 -9.529 1.104 1.00 74.44 88 GLU A N 1
ATOM 716 C CA . GLU A 1 88 ? 0.017 -10.906 1.323 1.00 74.44 88 GLU A CA 1
ATOM 717 C C . GLU A 1 88 ? 1.169 -11.890 1.053 1.00 74.44 88 GLU A C 1
ATOM 719 O O . GLU A 1 88 ? 1.818 -11.876 0.005 1.00 74.44 88 GLU A O 1
ATOM 724 N N . THR A 1 89 ? 1.426 -12.780 2.012 1.00 78.38 89 THR A N 1
ATOM 725 C CA . THR A 1 89 ? 2.595 -13.668 2.000 1.00 78.38 89 THR A CA 1
ATOM 726 C C . THR A 1 89 ? 2.337 -15.020 1.334 1.00 78.38 89 THR A C 1
ATOM 728 O O . THR A 1 89 ? 3.225 -15.870 1.350 1.00 78.38 89 THR A O 1
ATOM 731 N N . ARG A 1 90 ? 1.179 -15.230 0.683 1.00 78.12 90 ARG A N 1
ATOM 732 C CA . ARG A 1 90 ? 0.816 -16.512 0.031 1.00 78.12 90 ARG A CA 1
ATOM 733 C C . ARG A 1 90 ? 1.865 -17.022 -0.959 1.00 78.12 90 ARG A C 1
ATOM 735 O O . ARG A 1 90 ? 2.013 -18.227 -1.125 1.00 78.12 90 ARG A O 1
ATOM 742 N N . ARG A 1 91 ? 2.574 -16.112 -1.633 1.00 77.06 91 ARG A N 1
ATOM 743 C CA . ARG A 1 91 ? 3.651 -16.429 -2.591 1.00 77.06 91 ARG A CA 1
ATOM 744 C C . ARG A 1 91 ? 5.045 -16.063 -2.070 1.00 77.06 91 ARG A C 1
ATOM 746 O O . ARG A 1 91 ? 5.985 -15.972 -2.852 1.00 77.06 91 ARG A O 1
ATOM 753 N N . SER A 1 92 ? 5.185 -15.837 -0.766 1.00 73.31 92 SER A N 1
ATOM 754 C CA . SER A 1 92 ? 6.469 -15.555 -0.127 1.00 73.31 92 SER A CA 1
ATOM 755 C C . SER A 1 92 ? 7.141 -16.852 0.321 1.00 73.31 92 SER A C 1
ATOM 757 O O . SER A 1 92 ? 6.482 -17.768 0.809 1.00 73.31 92 SER A O 1
ATOM 759 N N . ARG A 1 93 ? 8.468 -16.928 0.178 1.00 76.81 93 ARG A N 1
ATOM 760 C CA . ARG A 1 93 ? 9.285 -18.021 0.715 1.00 76.81 93 ARG A CA 1
ATOM 761 C C . ARG A 1 93 ? 10.195 -17.458 1.799 1.00 76.81 93 ARG A C 1
ATOM 763 O O . ARG A 1 93 ? 11.008 -16.582 1.526 1.00 76.81 93 ARG A O 1
ATOM 770 N N . HIS A 1 94 ? 10.060 -17.977 3.014 1.00 70.94 94 HIS A N 1
ATOM 771 C CA . HIS A 1 94 ? 10.938 -17.646 4.131 1.00 70.94 94 HIS A CA 1
ATOM 772 C C . HIS A 1 94 ? 12.008 -18.735 4.279 1.00 70.94 94 HIS A C 1
ATOM 774 O O . HIS A 1 94 ? 11.674 -19.917 4.333 1.00 70.94 94 HIS A O 1
ATOM 780 N N . THR A 1 95 ? 13.284 -18.353 4.330 1.00 60.50 95 THR A N 1
ATOM 781 C CA . THR A 1 95 ? 14.412 -19.272 4.549 1.00 60.50 95 THR A CA 1
ATOM 782 C C . THR A 1 95 ? 15.258 -18.772 5.714 1.00 60.50 95 THR A C 1
ATOM 784 O O . THR A 1 95 ? 15.734 -17.643 5.677 1.00 60.50 95 THR A O 1
ATOM 787 N N . THR A 1 96 ? 15.468 -19.610 6.729 1.00 59.41 96 THR A N 1
ATOM 788 C CA . THR A 1 96 ? 16.130 -19.235 7.997 1.00 59.41 96 THR A CA 1
ATOM 789 C C . THR A 1 96 ? 17.666 -19.306 7.943 1.00 59.41 96 THR A C 1
ATOM 791 O O . THR A 1 96 ? 18.344 -19.021 8.924 1.00 59.41 96 THR A O 1
ATOM 794 N N . VAL A 1 97 ? 18.253 -19.687 6.808 1.00 52.91 97 VAL A N 1
ATOM 795 C CA . VAL A 1 97 ? 19.706 -19.857 6.658 1.00 52.91 97 VAL A CA 1
ATOM 796 C C . VAL A 1 97 ? 20.374 -18.562 6.197 1.00 52.91 97 VAL A C 1
ATOM 798 O O . VAL A 1 97 ? 20.047 -18.058 5.128 1.00 52.91 97 VAL A O 1
ATOM 801 N N . ASN A 1 98 ? 21.298 -18.050 7.024 1.00 54.97 98 ASN A N 1
ATOM 802 C CA . ASN A 1 98 ? 22.286 -16.991 6.762 1.00 54.97 98 ASN A CA 1
ATOM 803 C C . ASN A 1 98 ? 22.060 -16.186 5.475 1.00 54.97 98 ASN A C 1
ATOM 805 O O . ASN A 1 98 ? 22.618 -16.501 4.425 1.00 54.97 98 ASN A O 1
ATOM 809 N N . SER A 1 99 ? 21.292 -15.102 5.556 1.00 45.53 99 SER A N 1
ATOM 810 C CA . SER A 1 99 ? 21.106 -14.212 4.416 1.00 45.53 99 SER A CA 1
ATOM 811 C C . SER A 1 99 ? 21.316 -12.762 4.822 1.00 45.53 99 SER A C 1
ATOM 813 O O . SER A 1 99 ? 20.451 -12.124 5.417 1.00 45.53 99 SER A O 1
ATOM 815 N N . HIS A 1 100 ? 22.438 -12.199 4.377 1.00 42.72 100 HIS A N 1
ATOM 816 C CA . HIS A 1 100 ? 22.699 -10.757 4.314 1.00 42.72 100 HIS A CA 1
ATOM 817 C C . HIS A 1 100 ? 21.710 -9.985 3.399 1.00 42.72 100 HIS A C 1
ATOM 819 O O . HIS A 1 100 ? 21.921 -8.812 3.115 1.00 42.72 100 HIS A O 1
ATOM 825 N N . LYS A 1 101 ? 20.591 -10.594 2.975 1.00 44.66 101 LYS A N 1
ATOM 826 C CA . LYS A 1 101 ? 19.403 -9.913 2.443 1.00 44.66 101 LYS A CA 1
ATOM 827 C C . LYS A 1 101 ? 18.337 -9.874 3.540 1.00 44.66 101 LYS A C 1
ATOM 829 O O . LYS A 1 101 ? 17.525 -10.786 3.668 1.00 44.66 101 LYS A O 1
ATOM 834 N N . LYS A 1 102 ? 18.382 -8.832 4.374 1.00 37.81 102 LYS A N 1
ATOM 835 C CA . LYS A 1 102 ? 17.383 -8.597 5.423 1.00 37.81 102 LYS A CA 1
ATOM 836 C C . LYS A 1 102 ? 16.047 -8.207 4.784 1.00 37.81 102 LYS A C 1
ATOM 838 O O . LYS A 1 102 ? 15.934 -7.123 4.229 1.00 37.81 102 LYS A O 1
ATOM 843 N N . MET A 1 103 ? 15.022 -9.039 4.948 1.00 44.34 103 MET A N 1
ATOM 844 C CA . MET A 1 103 ? 13.644 -8.552 5.056 1.00 44.34 103 MET A CA 1
ATOM 845 C C . MET A 1 103 ? 13.394 -8.401 6.564 1.00 44.34 103 MET A C 1
ATOM 847 O O . MET A 1 103 ? 13.076 -9.376 7.240 1.00 44.34 103 MET A O 1
ATOM 851 N N . SER A 1 104 ? 13.741 -7.240 7.133 1.00 32.25 104 SER A N 1
ATOM 852 C CA . SER A 1 104 ? 13.931 -7.091 8.588 1.00 32.25 104 SER A CA 1
ATOM 853 C C . SER A 1 104 ? 12.611 -7.148 9.362 1.00 32.25 104 SER A C 1
ATOM 855 O O . SER A 1 104 ? 11.893 -6.157 9.453 1.00 32.25 104 SER A O 1
ATOM 857 N N . ALA A 1 105 ? 12.319 -8.303 9.959 1.00 38.00 105 ALA A N 1
ATOM 858 C CA . ALA A 1 105 ? 11.255 -8.507 10.932 1.00 38.00 105 ALA A CA 1
ATOM 859 C C . ALA A 1 105 ? 11.782 -8.269 12.360 1.00 38.00 105 ALA A C 1
ATOM 861 O O . ALA A 1 105 ? 12.120 -9.217 13.055 1.00 38.00 105 ALA A O 1
ATOM 862 N N . SER A 1 106 ? 11.878 -7.001 12.773 1.00 30.02 106 SER A N 1
ATOM 863 C CA . SER A 1 106 ? 11.848 -6.546 14.179 1.00 30.02 106 SER A CA 1
ATOM 864 C C . SER A 1 106 ? 12.108 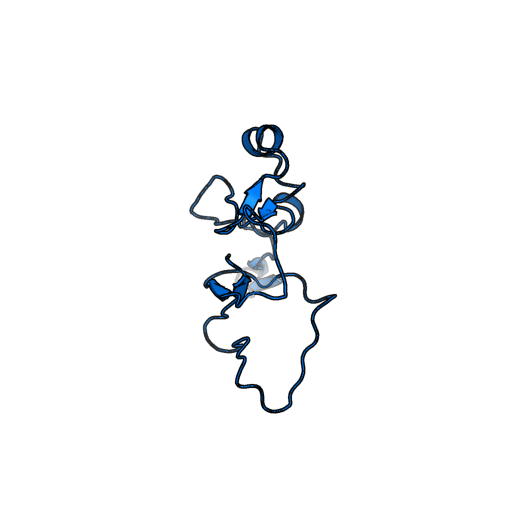-5.034 14.225 1.00 30.02 106 SER A C 1
ATOM 866 O O . SER A 1 106 ? 13.209 -4.598 13.900 1.00 30.02 106 SER A O 1
ATOM 868 N N . GLY A 1 107 ? 11.109 -4.236 14.618 1.00 30.81 107 GLY A N 1
ATOM 869 C CA . GLY A 1 107 ? 11.284 -2.807 14.947 1.00 30.81 107 GLY A CA 1
ATOM 870 C C . GLY A 1 107 ? 10.989 -1.771 13.852 1.00 30.81 107 GLY A C 1
ATOM 871 O O . GLY A 1 107 ? 11.186 -0.585 14.080 1.00 30.81 107 GLY A O 1
ATOM 872 N N . GLY A 1 108 ? 10.484 -2.185 12.692 1.00 32.94 108 GLY A N 1
ATOM 873 C CA . GLY A 1 108 ? 10.218 -1.306 11.548 1.00 32.94 108 GLY A CA 1
ATOM 874 C C . GLY A 1 108 ? 10.579 -2.057 10.278 1.00 32.94 108 GLY A C 1
ATOM 875 O O . GLY A 1 108 ? 11.754 -2.261 9.988 1.00 32.94 108 GLY A O 1
ATOM 876 N N . MET A 1 109 ? 9.571 -2.591 9.592 1.00 33.47 109 MET A N 1
ATOM 877 C CA . MET A 1 109 ? 9.802 -3.558 8.526 1.00 33.47 109 MET A CA 1
ATOM 878 C C . MET A 1 109 ? 10.037 -2.857 7.194 1.00 33.47 109 MET A C 1
ATOM 880 O O . MET A 1 109 ? 9.210 -2.073 6.736 1.00 33.47 109 MET A O 1
ATOM 884 N N . VAL A 1 110 ? 11.185 -3.167 6.604 1.00 34.31 110 VAL A N 1
ATOM 885 C CA . VAL A 1 110 ? 11.659 -2.658 5.320 1.00 34.31 110 VAL A CA 1
ATOM 886 C C . VAL A 1 110 ? 11.073 -3.498 4.193 1.00 34.31 110 VAL A C 1
ATOM 888 O O . VAL A 1 110 ? 11.406 -4.674 4.038 1.00 34.31 110 VAL A O 1
ATOM 891 N N . VAL A 1 111 ? 10.164 -2.917 3.413 1.00 40.41 111 VAL A N 1
ATOM 892 C CA . VAL A 1 111 ? 9.678 -3.527 2.172 1.00 40.41 111 VAL A CA 1
ATOM 893 C C . VAL A 1 111 ? 10.498 -2.945 1.034 1.00 40.41 111 VAL A C 1
ATOM 895 O O . VAL A 1 111 ? 10.403 -1.759 0.739 1.00 40.41 111 VAL A O 1
ATOM 898 N N . GLY A 1 112 ? 11.329 -3.778 0.413 1.00 36.56 112 GLY A N 1
ATOM 899 C CA . GLY A 1 112 ? 12.045 -3.415 -0.803 1.00 36.56 112 GLY A CA 1
ATOM 900 C C . GLY A 1 112 ? 11.074 -3.346 -1.976 1.00 36.56 112 GLY A C 1
ATOM 901 O O . GLY A 1 112 ? 10.767 -4.374 -2.577 1.00 36.56 112 GLY A O 1
ATOM 902 N N . VAL A 1 113 ? 10.587 -2.159 -2.322 1.00 43.94 113 VAL A N 1
ATOM 903 C CA . VAL A 1 113 ? 9.892 -1.946 -3.590 1.00 43.94 113 VAL A CA 1
ATOM 904 C C . VAL A 1 113 ? 10.975 -1.807 -4.647 1.00 43.94 113 VAL A C 1
ATOM 906 O O . VAL A 1 113 ? 11.777 -0.876 -4.607 1.00 43.94 113 VAL A O 1
ATOM 909 N N . GLY A 1 114 ? 11.061 -2.778 -5.556 1.00 33.56 114 GLY A N 1
ATOM 910 C CA . GLY A 1 114 ? 11.980 -2.675 -6.683 1.00 33.56 114 GLY A CA 1
ATOM 911 C C . GLY A 1 114 ? 11.659 -1.390 -7.440 1.00 33.56 114 GLY A C 1
ATOM 912 O O . GLY A 1 114 ? 10.546 -1.234 -7.943 1.00 33.56 114 GLY A O 1
ATOM 913 N N . LEU A 1 115 ? 12.620 -0.482 -7.478 1.00 42.69 115 LEU A N 1
ATOM 914 C CA . LEU A 1 115 ? 12.607 0.649 -8.383 1.00 42.69 115 LEU A CA 1
ATOM 915 C C . LEU A 1 115 ? 13.588 0.336 -9.498 1.00 42.69 115 LEU A C 1
ATOM 917 O O . LEU A 1 115 ? 14.467 -0.501 -9.315 1.00 42.69 115 LEU A O 1
ATOM 921 N N . TRP A 1 116 ? 13.433 1.059 -10.602 1.00 43.44 116 TRP A N 1
ATOM 922 C CA . TRP A 1 116 ? 14.230 0.941 -11.823 1.00 43.44 116 TRP A CA 1
ATOM 923 C C . TRP A 1 116 ? 13.753 -0.185 -12.741 1.00 43.44 116 TRP A C 1
ATOM 925 O O . TRP A 1 116 ? 13.366 -1.270 -12.242 1.00 43.44 116 TRP A O 1
#

Nearest PDB structures (foldseek):
  6kyw-assembly1_A  TM=8.618E-01  e=1.749E-03  Brassica rapa
  6kyw-assembly1_B  TM=8.808E-01  e=2.387E-03  Brassica rapa
  5gyy-assembly1_A  TM=8.238E-01  e=1.977E-02  Brassica rapa

Mean predicted aligned error: 11.96 Å

Sequence (116 aa):
MLHWIERTQEWILYAYPGVDSCSSFEIYGAYGSCNIIKHPPYSMEGFESKFPQEWESFDCSNGCQRKKRLDCESEYGFREVSGVKLPETRRSRHTTVNSHKKMSASGGMVVGVGLW

Solvent-accessible surface area (backbone atoms only — not comparable to full-atom va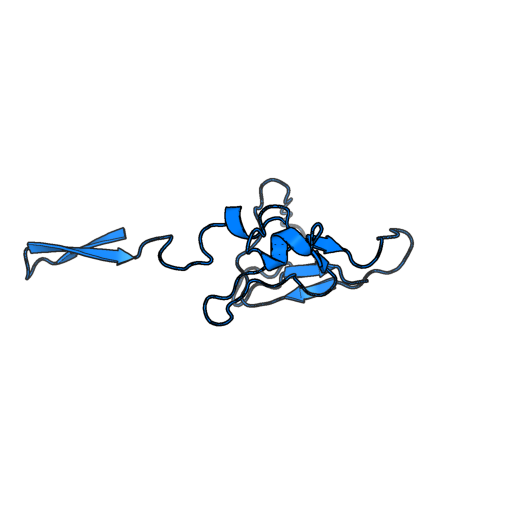lues): 7537 Å² total; per-residue (Å²): 83,74,42,79,38,82,92,75,72,43,76,42,82,73,44,64,98,62,79,52,88,57,60,54,67,72,51,36,27,54,62,36,44,68,47,91,86,48,81,72,75,43,55,38,84,59,38,36,60,73,49,58,72,44,43,76,70,72,46,28,50,85,15,35,39,67,76,52,81,80,58,91,90,53,96,73,52,63,40,78,40,68,95,62,82,78,75,85,58,91,87,61,85,90,74,95,69,92,58,98,71,74,72,42,89,73,93,70,48,48,45,64,49,69,34,106

Secondary structure (DSSP, 8-state):
-EEEETTTTEEEE---TT-STT--TTTT-TTEE--SSSPSPEEPTTEEES-HHHHHTT--TT-EEESS---TTS-PPEEEE-S-PPPPGGG-----S--SS----SSS--EEEE--